Protein AF-A0A5A7QU98-F1 (afdb_monomer_lite)

Organism: Striga asiatica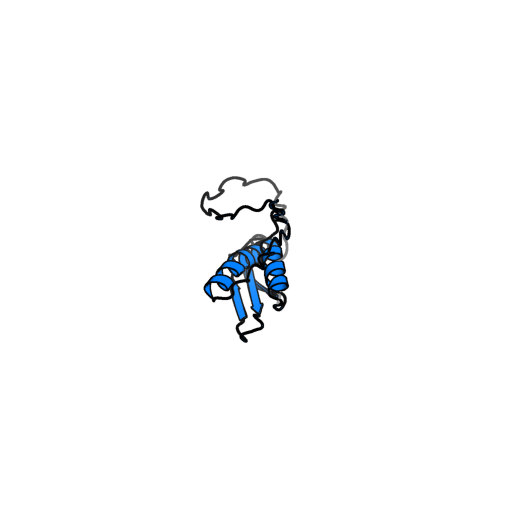 (NCBI:txid4170)

pLDDT: mean 71.62, std 20.35, range [32.94, 93.88]

Secondary structure (DSSP, 8-state):
-------------S------------------------HHHHHHHHHHHTT-PPPEEEEEEEES-TTS-EEEEEEEEE-SSSS-EEEEEPPPBSSHHHHHHHHHHHHHHHHHHTT--------------------

Radius of gyration: 23.1 Å; chains: 1; bounding box: 100×32×46 Å

Sequence (135 aa):
MALIEEEQEEKVDQEKISKLRDPGFISSNSEDTERKSSAKANLHELCTKARWKKPEFECCNEEGLDHQKLFTFKVLVRVREESTTLECYGNPRANKKAAANDAAEGAPWCLKHMGYELKKQQKSQNISGFNIYRK

Structure (mmCIF, N/CA/C/O backbone):
data_AF-A0A5A7QU98-F1
#
_entry.id   AF-A0A5A7QU98-F1
#
loop_
_atom_site.group_PDB
_atom_site.id
_atom_site.type_symbol
_atom_site.label_atom_id
_atom_site.label_alt_id
_atom_site.label_comp_id
_atom_site.label_asym_id
_atom_site.label_entity_id
_atom_site.label_seq_id
_atom_site.pdbx_PDB_ins_code
_atom_site.Cartn_x
_atom_site.Cartn_y
_atom_site.Cartn_z
_atom_site.occupancy
_atom_site.B_iso_or_equiv
_atom_site.auth_seq_id
_atom_site.auth_comp_id
_atom_site.auth_asym_id
_atom_site.auth_atom_id
_atom_site.pdbx_PDB_model_num
ATOM 1 N N . MET A 1 1 ? 42.221 -7.081 -12.428 1.00 33.50 1 MET A N 1
ATOM 2 C CA . MET A 1 1 ? 42.050 -5.633 -12.669 1.00 33.50 1 MET A CA 1
ATOM 3 C C . MET A 1 1 ? 40.858 -5.518 -13.612 1.00 33.50 1 MET A C 1
ATOM 5 O O . MET A 1 1 ? 40.932 -6.127 -14.666 1.00 33.50 1 MET A O 1
ATOM 9 N N . ALA A 1 2 ? 39.663 -5.154 -13.124 1.00 35.56 2 ALA A N 1
ATOM 10 C CA . ALA A 1 2 ? 39.190 -3.762 -12.984 1.00 35.56 2 ALA A CA 1
ATOM 11 C C . ALA A 1 2 ? 39.057 -3.093 -14.377 1.00 35.56 2 ALA A C 1
ATOM 13 O O . ALA A 1 2 ? 40.056 -3.083 -15.078 1.00 35.56 2 ALA A O 1
ATOM 14 N N . LEU A 1 3 ? 37.946 -2.523 -14.866 1.00 36.53 3 LEU A N 1
ATOM 15 C CA . LEU A 1 3 ? 36.695 -2.013 -14.289 1.00 36.53 3 LEU A CA 1
ATOM 16 C C . LEU A 1 3 ? 35.761 -1.559 -15.457 1.00 36.53 3 LEU A C 1
ATOM 18 O O . LEU A 1 3 ? 36.273 -1.093 -16.467 1.00 36.53 3 LEU A O 1
ATOM 22 N N . ILE A 1 4 ? 34.441 -1.631 -15.224 1.00 36.66 4 ILE A N 1
ATOM 23 C CA . ILE A 1 4 ? 33.385 -0.639 -15.555 1.00 36.66 4 ILE A CA 1
ATOM 24 C C . ILE A 1 4 ? 32.899 -0.464 -17.016 1.00 36.66 4 ILE A C 1
ATOM 26 O O . ILE A 1 4 ? 33.606 0.018 -17.895 1.00 36.66 4 ILE A O 1
ATOM 30 N N . GLU A 1 5 ? 31.607 -0.782 -17.186 1.00 45.09 5 GLU A N 1
ATOM 31 C CA . GLU A 1 5 ? 30.652 -0.216 -18.150 1.00 45.09 5 GLU A CA 1
ATOM 32 C C . GLU A 1 5 ? 30.152 1.161 -17.651 1.00 45.09 5 GLU A C 1
ATOM 34 O O . GLU A 1 5 ? 29.701 1.253 -16.514 1.00 45.09 5 G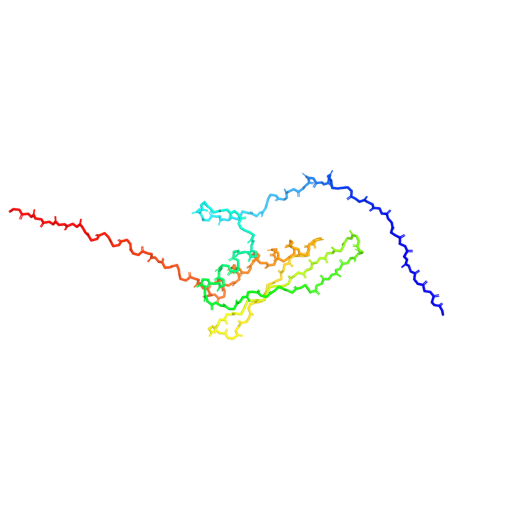LU A O 1
ATOM 39 N N . GLU A 1 6 ? 30.216 2.199 -18.491 1.00 51.38 6 GLU A N 1
ATOM 40 C CA . GLU A 1 6 ? 29.613 3.550 -18.365 1.00 51.38 6 GLU A CA 1
ATOM 41 C C . GLU A 1 6 ? 29.848 4.239 -19.737 1.00 51.38 6 GLU A C 1
ATOM 43 O O . GLU A 1 6 ? 30.888 3.998 -20.344 1.00 51.38 6 GLU A O 1
ATOM 48 N N . GLU A 1 7 ? 29.0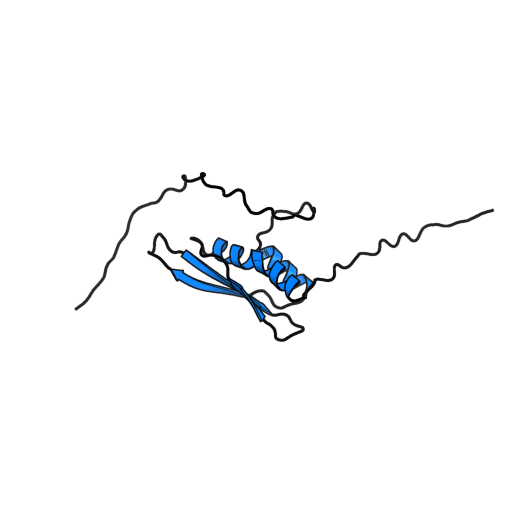08 5.045 -20.390 1.00 47.38 7 GLU A N 1
ATOM 49 C CA . GLU A 1 7 ? 27.729 5.735 -20.159 1.00 47.38 7 GLU A CA 1
ATOM 50 C C . GLU A 1 7 ? 27.104 5.937 -21.567 1.00 47.38 7 GLU A C 1
ATOM 52 O O . GLU A 1 7 ? 27.823 6.145 -22.543 1.00 47.38 7 GLU A O 1
ATOM 57 N N . GLN A 1 8 ? 25.823 5.639 -21.802 1.00 32.94 8 GLN A N 1
ATOM 58 C CA . GLN A 1 8 ? 24.673 6.555 -21.691 1.00 32.94 8 GLN A CA 1
ATOM 59 C C . GLN A 1 8 ? 24.807 7.856 -22.499 1.00 32.94 8 GLN A C 1
ATOM 61 O O . GLN A 1 8 ? 25.492 8.766 -22.060 1.00 32.94 8 GLN A O 1
ATOM 66 N N . GLU A 1 9 ? 24.042 7.979 -23.595 1.00 44.97 9 GLU A N 1
ATOM 67 C CA . GLU A 1 9 ? 23.055 9.064 -23.736 1.00 44.97 9 GLU A CA 1
ATOM 68 C C . GLU A 1 9 ? 22.098 8.780 -24.911 1.00 44.97 9 GLU A C 1
ATOM 70 O O . GLU A 1 9 ? 22.465 8.920 -26.075 1.00 44.97 9 GLU A O 1
ATOM 75 N N . GLU A 1 10 ? 20.841 8.426 -24.634 1.00 39.28 10 GLU A N 1
ATOM 76 C CA . GLU A 1 10 ? 19.769 8.702 -25.595 1.00 39.28 10 GLU A CA 1
ATOM 77 C C . GLU A 1 10 ? 18.532 9.220 -24.862 1.00 39.28 10 GLU A C 1
ATOM 79 O O . GLU A 1 10 ? 17.841 8.517 -24.122 1.00 39.28 10 GLU A O 1
ATOM 84 N N . LYS A 1 11 ? 18.295 10.516 -25.079 1.00 47.41 11 LYS A N 1
ATOM 85 C CA . LYS A 1 11 ? 17.030 11.210 -24.864 1.00 47.41 11 LYS A CA 1
ATOM 86 C C . LYS A 1 11 ? 15.884 10.375 -25.425 1.00 47.41 11 LYS A C 1
ATOM 88 O O . LYS A 1 11 ? 15.873 10.088 -26.616 1.00 47.41 11 LYS A O 1
ATOM 93 N N . VAL A 1 12 ? 14.867 10.090 -24.620 1.00 40.25 12 VAL A N 1
ATOM 94 C CA . VAL A 1 12 ? 13.587 9.638 -25.170 1.00 40.25 12 VAL A CA 1
ATOM 95 C C . VAL A 1 12 ? 12.531 10.677 -24.861 1.00 40.25 12 VAL A C 1
ATOM 97 O O . VAL A 1 12 ? 12.057 10.829 -23.732 1.00 40.25 12 VAL A O 1
ATOM 100 N N . ASP A 1 13 ? 12.226 11.415 -25.921 1.00 39.28 13 ASP A N 1
ATOM 101 C CA . ASP A 1 13 ? 11.193 12.422 -26.009 1.00 39.28 13 ASP A CA 1
ATOM 102 C C . ASP A 1 13 ? 9.834 11.864 -25.573 1.00 39.28 13 ASP A C 1
ATOM 104 O O . ASP A 1 13 ? 9.337 10.826 -26.021 1.00 39.28 13 ASP A O 1
ATOM 108 N N . GLN A 1 14 ? 9.217 12.617 -24.674 1.00 40.53 14 GLN A N 1
ATOM 109 C CA . GLN A 1 14 ? 7.823 12.495 -24.296 1.00 40.53 14 GLN A CA 1
ATOM 110 C C . GLN A 1 14 ? 6.954 12.901 -25.497 1.00 40.53 14 GLN A C 1
ATOM 112 O O . GLN A 1 14 ? 6.804 14.090 -25.714 1.00 40.53 14 GLN A O 1
ATOM 117 N N . GLU A 1 15 ? 6.413 11.944 -26.270 1.00 49.22 15 GLU A N 1
ATOM 118 C CA . GLU A 1 15 ? 5.123 12.018 -27.012 1.00 49.22 15 GLU A CA 1
ATOM 119 C C . GLU A 1 15 ? 4.979 10.904 -28.081 1.00 49.22 15 GLU A C 1
ATOM 121 O O . GLU A 1 15 ? 5.016 11.138 -29.285 1.00 49.22 15 GLU A O 1
ATOM 126 N N . LYS A 1 16 ? 4.784 9.650 -27.657 1.00 46.91 16 LYS A N 1
ATOM 127 C CA . LYS A 1 16 ? 4.135 8.550 -28.417 1.00 46.91 16 LYS A CA 1
ATOM 128 C C . LYS A 1 16 ? 4.266 7.314 -27.532 1.00 46.91 16 LYS A C 1
ATOM 130 O O . LYS A 1 16 ? 5.363 6.848 -27.294 1.00 46.91 16 LYS A O 1
ATOM 135 N N . ILE A 1 17 ? 3.213 6.764 -26.943 1.00 43.44 17 ILE A N 1
ATOM 136 C CA . ILE A 1 17 ? 2.239 5.926 -27.640 1.00 43.44 17 ILE A CA 1
ATOM 137 C C . ILE A 1 17 ? 0.917 6.022 -26.867 1.00 43.44 17 ILE A C 1
ATOM 139 O O . ILE A 1 17 ? 0.709 5.395 -25.834 1.00 43.44 17 ILE A O 1
ATOM 143 N N . SER A 1 18 ? -0.005 6.820 -27.393 1.00 46.22 18 SER A N 1
ATOM 144 C CA . SER A 1 18 ? -1.397 6.939 -26.954 1.00 46.22 18 SER A CA 1
ATOM 145 C C . SER A 1 18 ? -2.304 5.866 -27.573 1.00 46.22 18 SER A C 1
ATOM 147 O O . SER A 1 18 ? -3.464 6.136 -27.879 1.00 46.22 18 SER A O 1
ATOM 149 N N . LYS A 1 19 ? -1.808 4.644 -27.811 1.00 49.22 19 LYS A N 1
ATOM 150 C CA . LYS A 1 19 ? -2.590 3.596 -28.488 1.00 49.22 19 LYS A CA 1
ATOM 151 C C . LYS A 1 19 ? -2.283 2.207 -27.940 1.00 49.22 19 LYS A C 1
ATOM 153 O O . LYS A 1 19 ? -1.502 1.483 -28.532 1.00 49.22 19 LYS A O 1
ATOM 158 N N . LEU A 1 20 ? -2.896 1.893 -26.801 1.00 41.38 20 LEU A N 1
ATOM 159 C CA . LEU A 1 20 ? -3.558 0.624 -26.457 1.00 41.38 20 LEU A CA 1
ATOM 160 C C . LEU A 1 20 ? -4.132 0.827 -25.048 1.00 41.38 20 LEU A C 1
ATOM 162 O O . LEU A 1 20 ? -3.516 0.542 -24.029 1.00 41.38 20 LEU A O 1
ATOM 166 N N . ARG A 1 21 ? -5.290 1.486 -25.005 1.00 43.22 21 ARG A N 1
ATOM 167 C CA . ARG A 1 21 ? -6.091 1.635 -23.795 1.00 43.22 21 ARG A CA 1
ATOM 168 C C . ARG A 1 21 ? -6.986 0.403 -23.744 1.00 43.22 21 ARG A C 1
ATOM 170 O O . ARG A 1 21 ? -7.978 0.372 -24.466 1.00 43.22 21 ARG A O 1
ATOM 177 N N . ASP A 1 22 ? -6.609 -0.601 -22.960 1.00 45.81 22 ASP A N 1
ATOM 178 C CA . ASP A 1 22 ? -7.451 -1.775 -22.729 1.00 45.81 22 ASP A CA 1
ATOM 179 C C . ASP A 1 22 ? -8.815 -1.336 -22.159 1.00 45.81 22 ASP A C 1
ATOM 181 O O . ASP A 1 22 ? -8.868 -0.684 -21.107 1.00 45.81 22 ASP A O 1
ATOM 185 N N . PRO A 1 23 ? -9.940 -1.634 -22.834 1.00 54.00 23 PRO A N 1
ATOM 186 C CA . PRO A 1 23 ? -11.268 -1.328 -22.331 1.00 54.00 23 PRO A CA 1
ATOM 187 C C . PRO A 1 23 ? -11.700 -2.478 -21.418 1.00 54.00 23 PRO A C 1
ATOM 189 O O . PRO A 1 23 ? -12.324 -3.428 -21.879 1.00 54.00 23 PRO A O 1
ATOM 192 N N . GLY A 1 24 ? -11.321 -2.444 -20.135 1.00 47.25 24 GLY A N 1
ATOM 193 C CA . GLY A 1 24 ? -11.508 -3.647 -19.315 1.00 47.25 24 GLY A CA 1
ATOM 194 C C . GLY A 1 24 ? -11.554 -3.540 -17.798 1.00 47.25 24 GLY A C 1
ATOM 195 O O . GLY A 1 24 ? -11.581 -4.588 -17.165 1.00 47.25 24 GLY A O 1
ATOM 196 N N . PHE A 1 25 ? -11.612 -2.357 -17.180 1.00 45.44 25 PHE A N 1
ATOM 197 C CA . PHE A 1 25 ? -11.955 -2.296 -15.753 1.00 45.44 25 PHE A CA 1
ATOM 198 C C . PHE A 1 25 ? -13.052 -1.271 -15.498 1.00 45.44 25 PHE A C 1
ATOM 200 O O . PHE A 1 25 ? -12.819 -0.065 -15.386 1.00 45.44 25 PHE A O 1
ATOM 207 N N . ILE A 1 26 ? -14.285 -1.774 -15.446 1.00 40.75 26 ILE A N 1
ATOM 208 C CA . ILE A 1 26 ? -15.439 -1.031 -14.955 1.00 40.75 26 ILE A CA 1
ATOM 209 C C . ILE A 1 26 ? -15.227 -0.863 -13.451 1.00 40.75 26 ILE A C 1
ATOM 211 O O . ILE A 1 26 ? -15.523 -1.745 -12.650 1.00 40.75 26 ILE A O 1
ATOM 215 N N . SER A 1 27 ? -14.674 0.286 -13.072 1.00 48.72 27 SER A N 1
ATOM 216 C CA . SER A 1 27 ? -14.769 0.787 -11.710 1.00 48.72 27 SER A CA 1
ATOM 217 C C . SER A 1 27 ? -16.245 1.108 -11.467 1.00 48.72 27 SER A C 1
ATOM 219 O O . SER A 1 27 ? -16.758 2.102 -11.984 1.00 48.72 27 SER A O 1
ATOM 221 N N . SER A 1 28 ? -16.958 0.222 -10.769 1.00 39.53 28 SER A N 1
ATOM 222 C CA . SER A 1 28 ? -18.321 0.480 -10.296 1.00 39.53 28 SER A CA 1
ATOM 223 C C . SER A 1 28 ? -18.275 1.628 -9.292 1.00 39.53 28 SER A C 1
ATOM 225 O O . SER A 1 28 ? -18.104 1.425 -8.092 1.00 39.53 28 SER A O 1
ATOM 227 N N . ASN A 1 29 ? -18.364 2.849 -9.807 1.00 37.56 29 ASN A N 1
ATOM 228 C CA . ASN A 1 29 ? -18.353 4.063 -9.017 1.00 37.56 29 ASN A CA 1
ATOM 229 C C . ASN A 1 29 ? -19.766 4.265 -8.457 1.00 37.56 29 ASN A C 1
ATOM 231 O O . ASN A 1 29 ? -20.679 4.642 -9.189 1.00 37.56 29 ASN A O 1
ATOM 235 N N . SER A 1 30 ? -19.954 3.998 -7.163 1.00 48.00 30 SER A N 1
ATOM 236 C CA . SER A 1 30 ? -21.055 4.612 -6.428 1.00 48.00 30 SER A CA 1
ATOM 237 C C . SER A 1 30 ? -20.801 6.115 -6.410 1.00 48.00 30 SER A C 1
ATOM 239 O O . SER A 1 30 ? -19.771 6.573 -5.921 1.00 48.00 30 SER A O 1
ATOM 241 N N . GLU A 1 31 ? -21.730 6.815 -7.031 1.00 59.56 31 GLU A N 1
ATOM 242 C CA . GLU A 1 31 ? -21.785 8.234 -7.331 1.00 59.56 31 GLU A CA 1
A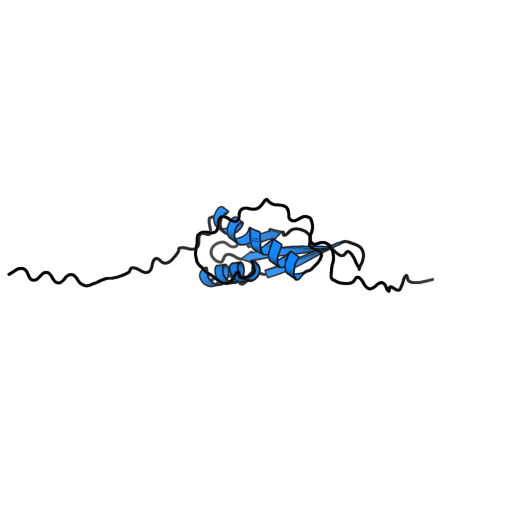TOM 243 C C . GLU A 1 31 ? -21.615 9.104 -6.075 1.00 59.56 31 GLU A C 1
ATOM 245 O O . GLU A 1 31 ? -22.484 9.147 -5.215 1.00 59.56 31 GLU A O 1
ATOM 250 N N . ASP A 1 32 ? -20.479 9.793 -5.991 1.00 45.78 32 ASP A N 1
ATOM 251 C CA . ASP A 1 32 ? -20.348 11.094 -5.342 1.00 45.78 32 ASP A CA 1
ATOM 252 C C . ASP A 1 32 ? -19.316 11.882 -6.157 1.00 45.78 32 ASP A C 1
ATOM 254 O O . ASP A 1 32 ? -18.254 11.380 -6.542 1.00 45.78 32 ASP A O 1
ATOM 258 N N . THR A 1 33 ? -19.670 13.107 -6.520 1.00 48.28 33 THR A N 1
ATOM 259 C CA . THR A 1 33 ? -18.863 14.010 -7.341 1.00 48.28 33 THR A CA 1
ATOM 260 C C . THR A 1 33 ? -17.644 14.496 -6.553 1.00 48.28 33 THR A C 1
ATOM 262 O O . THR A 1 33 ? -17.630 15.608 -6.030 1.00 48.28 33 THR A O 1
ATOM 265 N N . GLU A 1 34 ? -16.610 13.669 -6.444 1.00 48.94 34 GLU A N 1
ATOM 266 C CA . GLU A 1 34 ? -15.377 13.992 -5.729 1.00 48.94 34 GLU A CA 1
ATOM 267 C C . GLU A 1 34 ? -14.192 13.993 -6.697 1.00 48.94 34 GLU A C 1
ATOM 269 O O . GLU A 1 34 ? -14.064 13.146 -7.583 1.00 48.94 34 GLU A O 1
ATOM 274 N N . ARG A 1 35 ? -13.329 15.009 -6.566 1.00 53.19 35 ARG A N 1
ATOM 275 C CA . ARG A 1 35 ? -12.066 15.130 -7.309 1.00 53.19 35 ARG A CA 1
ATOM 276 C C . ARG A 1 35 ? -11.391 13.762 -7.315 1.00 53.19 35 ARG A C 1
ATOM 278 O O . ARG A 1 35 ? -11.185 13.221 -6.239 1.00 53.19 35 ARG A O 1
ATOM 285 N N . LYS A 1 36 ? -11.058 13.224 -8.492 1.00 62.09 36 LYS A N 1
ATOM 286 C CA . LYS A 1 36 ? -10.441 11.897 -8.659 1.00 62.09 36 LYS A CA 1
ATOM 287 C C . LYS A 1 36 ? -9.111 11.841 -7.894 1.00 62.09 36 LYS A C 1
ATOM 289 O O . LYS A 1 36 ? -8.049 12.151 -8.433 1.00 62.09 36 LYS A O 1
ATOM 294 N N . SER A 1 37 ? -9.174 11.539 -6.606 1.00 73.62 37 SER A N 1
ATOM 295 C CA . SER A 1 37 ? -8.029 11.442 -5.720 1.00 73.62 37 SER A CA 1
ATOM 296 C C . SER A 1 37 ? -7.286 10.154 -6.047 1.00 73.62 37 SER A C 1
ATOM 298 O O . SER A 1 37 ? -7.883 9.122 -6.351 1.00 73.62 37 SER A O 1
ATOM 300 N N . SER A 1 38 ? -5.954 10.226 -6.036 1.00 87.38 38 SER A N 1
ATOM 301 C CA . SER A 1 38 ? -5.095 9.055 -6.237 1.00 87.38 38 SER A CA 1
ATOM 302 C C . SER A 1 38 ? -5.491 7.940 -5.265 1.00 87.38 38 SER A C 1
ATOM 304 O O . SER A 1 38 ? -5.795 8.245 -4.109 1.00 87.38 38 SER A O 1
ATOM 306 N N . ALA A 1 39 ? -5.396 6.673 -5.669 1.00 90.19 39 ALA A N 1
ATOM 307 C CA . ALA A 1 39 ? -5.685 5.527 -4.804 1.00 90.19 39 ALA A CA 1
ATOM 308 C C . ALA A 1 39 ? -4.916 5.593 -3.472 1.00 90.19 39 ALA A C 1
ATOM 310 O O . ALA A 1 39 ? -5.464 5.302 -2.411 1.00 90.19 39 ALA A O 1
ATOM 311 N N . LYS A 1 40 ? -3.681 6.109 -3.501 1.00 90.44 40 LYS A N 1
ATOM 312 C CA . LYS A 1 40 ? -2.885 6.393 -2.297 1.00 90.44 40 LYS A CA 1
ATOM 313 C C . LYS A 1 40 ? -3.576 7.346 -1.312 1.00 90.44 40 LYS A C 1
ATOM 315 O O . LYS A 1 40 ? -3.543 7.110 -0.106 1.00 90.44 40 LYS A O 1
ATOM 320 N N . ALA A 1 41 ? -4.179 8.421 -1.813 1.00 90.12 41 ALA A N 1
ATOM 321 C CA . ALA A 1 41 ? -4.908 9.388 -0.995 1.00 90.12 41 ALA A CA 1
ATOM 322 C C . ALA A 1 41 ? -6.187 8.765 -0.421 1.00 90.12 41 ALA A C 1
ATOM 324 O O . ALA A 1 41 ? -6.434 8.902 0.774 1.00 90.12 41 ALA A O 1
ATOM 325 N N . ASN A 1 42 ? -6.922 8.000 -1.234 1.00 89.75 42 ASN A N 1
ATOM 326 C CA . ASN A 1 42 ? -8.132 7.298 -0.792 1.00 89.75 42 ASN A CA 1
ATOM 327 C C . ASN A 1 42 ? -7.822 6.306 0.330 1.00 89.75 42 ASN A C 1
ATOM 329 O O . ASN A 1 42 ? -8.514 6.277 1.345 1.00 89.75 42 ASN A O 1
ATOM 333 N N . LEU A 1 43 ? -6.742 5.531 0.192 1.00 90.56 43 LEU A N 1
ATOM 334 C CA . LEU A 1 43 ? -6.309 4.603 1.230 1.00 90.56 43 LEU A CA 1
ATOM 335 C C . LEU A 1 43 ? -5.884 5.334 2.510 1.00 90.56 43 LEU A C 1
ATOM 337 O O . LEU A 1 43 ? -6.219 4.907 3.612 1.00 90.56 43 LEU A O 1
ATOM 341 N N . HIS A 1 44 ? -5.173 6.456 2.383 1.00 90.94 44 HIS A N 1
ATOM 342 C CA . HIS A 1 44 ? -4.782 7.258 3.541 1.00 90.94 44 HIS A CA 1
ATOM 343 C C . HIS A 1 44 ? -6.003 7.816 4.285 1.00 90.94 44 HIS A C 1
ATOM 345 O O . HIS A 1 44 ? -6.062 7.787 5.518 1.00 90.94 44 HIS A O 1
ATOM 351 N N . GLU A 1 45 ? -6.992 8.309 3.545 1.00 91.75 45 GLU A N 1
ATOM 352 C CA . GLU A 1 45 ? -8.248 8.799 4.099 1.00 91.75 45 GLU A CA 1
ATOM 353 C C . GLU A 1 45 ? -9.029 7.679 4.791 1.00 91.75 45 GLU A C 1
ATOM 355 O O . GLU A 1 45 ? -9.507 7.869 5.910 1.00 91.75 45 GLU A O 1
ATOM 360 N N . LEU A 1 46 ? -9.094 6.497 4.175 1.00 88.31 46 LEU A N 1
ATOM 361 C CA . LEU A 1 46 ? -9.699 5.300 4.753 1.00 88.31 46 LEU A CA 1
ATOM 362 C C . LEU A 1 46 ? -9.050 4.966 6.100 1.00 88.31 46 LEU A C 1
ATOM 364 O O . LEU A 1 46 ? -9.752 4.888 7.110 1.00 88.31 46 LEU A O 1
ATOM 368 N N . CYS A 1 47 ? -7.719 4.860 6.151 1.00 88.94 47 CYS A N 1
ATOM 369 C CA . CYS A 1 47 ? -6.995 4.590 7.395 1.00 88.94 47 CYS A CA 1
ATOM 370 C C . CYS A 1 47 ? -7.238 5.678 8.451 1.00 88.94 47 CYS A C 1
ATOM 372 O O . CYS A 1 47 ? -7.383 5.371 9.634 1.00 88.94 47 CYS A O 1
ATOM 374 N N . THR A 1 48 ? -7.330 6.943 8.033 1.00 89.81 48 THR A N 1
ATOM 375 C CA . THR A 1 48 ? -7.611 8.076 8.928 1.00 89.81 48 THR A CA 1
ATOM 376 C C . THR A 1 48 ? -9.019 7.975 9.521 1.00 89.81 48 THR A C 1
ATOM 378 O O . THR A 1 48 ? -9.182 8.087 10.737 1.00 89.81 48 THR A O 1
ATOM 381 N N . LYS A 1 49 ? -10.034 7.690 8.693 1.00 88.69 49 LYS A N 1
ATOM 382 C CA . LYS A 1 49 ? -11.427 7.473 9.123 1.00 88.69 49 LYS A CA 1
ATOM 383 C C . LYS A 1 49 ? -11.549 6.270 10.061 1.00 88.69 49 LYS A C 1
ATOM 385 O O . LYS A 1 49 ? -12.253 6.350 11.065 1.00 88.69 49 LYS A O 1
ATOM 390 N N . ALA A 1 50 ? -10.816 5.196 9.772 1.00 85.31 50 ALA A N 1
ATOM 391 C CA . ALA A 1 50 ? -10.769 3.984 10.587 1.00 85.31 50 ALA A CA 1
ATOM 392 C C . ALA A 1 50 ? -9.944 4.138 11.877 1.00 85.31 50 ALA A C 1
ATOM 394 O O . ALA A 1 50 ? -9.922 3.238 12.715 1.00 85.31 50 ALA A O 1
ATOM 395 N N . ARG A 1 51 ? -9.235 5.266 12.040 1.00 87.25 51 ARG A N 1
ATOM 396 C CA . ARG A 1 51 ? -8.242 5.498 13.102 1.00 87.25 51 ARG A CA 1
ATOM 397 C C . ARG A 1 51 ? -7.138 4.435 13.136 1.00 87.25 51 ARG A C 1
ATOM 399 O O . ARG A 1 51 ? -6.560 4.181 14.192 1.00 87.25 51 ARG A O 1
ATOM 406 N N . TRP A 1 52 ? -6.820 3.818 12.004 1.00 88.81 52 TRP A N 1
ATOM 407 C CA . TRP A 1 52 ? -5.709 2.877 11.881 1.00 88.81 52 TRP A CA 1
ATOM 408 C C . TRP A 1 52 ? -4.364 3.602 11.793 1.00 88.81 52 TRP A C 1
ATOM 410 O O . TRP A 1 52 ? -4.293 4.834 11.796 1.00 88.81 52 TRP A O 1
ATOM 420 N N . LYS A 1 53 ? -3.263 2.844 11.779 1.00 88.25 53 LYS A N 1
ATOM 421 C CA . LYS A 1 53 ? -1.947 3.432 11.491 1.00 88.25 53 LYS A CA 1
ATOM 422 C C . LYS A 1 53 ? -1.889 3.865 10.022 1.00 88.25 53 LYS A C 1
ATOM 424 O O . LYS A 1 53 ? -2.625 3.350 9.180 1.00 88.25 53 LYS A O 1
ATOM 429 N N . LYS A 1 54 ? -1.003 4.819 9.719 1.00 89.88 54 LYS A N 1
ATOM 430 C CA . LYS A 1 54 ? -0.762 5.246 8.335 1.00 89.88 54 LYS A CA 1
ATOM 431 C C . LYS A 1 54 ? -0.326 4.041 7.481 1.00 89.88 54 LYS A C 1
ATOM 433 O O . LYS A 1 54 ? 0.453 3.229 7.984 1.00 89.88 54 LYS A O 1
ATOM 438 N N . PRO A 1 55 ? -0.797 3.926 6.228 1.00 92.31 55 PRO A N 1
ATOM 439 C CA . PRO A 1 55 ? -0.315 2.897 5.318 1.00 92.31 55 PRO A CA 1
ATOM 440 C C . PRO A 1 55 ? 1.168 3.131 5.003 1.00 92.31 55 PRO A C 1
ATOM 442 O O . PRO A 1 55 ? 1.584 4.263 4.729 1.00 92.31 55 PRO A O 1
ATOM 445 N N . GLU A 1 56 ? 1.963 2.069 5.057 1.00 91.56 56 GLU A N 1
ATOM 446 C CA . GLU A 1 56 ? 3.383 2.082 4.705 1.00 91.56 56 GLU A CA 1
ATOM 447 C C . GLU A 1 56 ? 3.545 1.572 3.267 1.00 91.56 56 GLU A C 1
ATOM 449 O O . GLU A 1 56 ? 2.854 0.648 2.845 1.00 91.56 56 GLU A O 1
ATOM 454 N N . PHE A 1 57 ? 4.418 2.219 2.494 1.00 91.44 57 PHE A N 1
ATOM 455 C CA . PHE A 1 57 ? 4.671 1.897 1.090 1.00 91.44 57 PHE A CA 1
ATOM 456 C C . PHE A 1 57 ? 6.138 1.531 0.943 1.00 91.44 57 PHE A C 1
ATOM 458 O O . PHE A 1 57 ? 6.999 2.358 1.246 1.00 91.44 57 PHE A O 1
ATOM 465 N N . GLU A 1 58 ? 6.410 0.334 0.447 1.00 92.12 58 GLU A N 1
ATOM 466 C CA . GLU A 1 58 ? 7.768 -0.177 0.284 1.00 92.12 58 GLU A CA 1
ATOM 467 C C . GLU A 1 58 ? 7.990 -0.584 -1.174 1.00 92.12 58 GLU A C 1
ATOM 469 O O . GLU A 1 58 ? 7.147 -1.250 -1.775 1.00 92.12 58 GLU A O 1
ATOM 474 N N . CYS A 1 59 ? 9.113 -0.145 -1.747 1.00 89.25 59 CYS A N 1
ATOM 475 C CA . CYS A 1 59 ? 9.578 -0.600 -3.054 1.00 89.25 59 CYS A CA 1
ATOM 476 C C . CYS A 1 59 ? 10.277 -1.943 -2.846 1.00 89.25 59 CYS A C 1
ATOM 478 O O . CYS A 1 59 ? 11.282 -1.989 -2.140 1.00 89.25 59 CYS A O 1
ATOM 480 N N . CYS A 1 60 ? 9.731 -3.021 -3.402 1.00 83.25 60 CYS A N 1
ATOM 481 C CA . CYS A 1 60 ? 10.258 -4.368 -3.181 1.00 83.25 60 CYS A CA 1
ATOM 482 C C . CYS A 1 60 ? 11.210 -4.800 -4.284 1.00 83.25 60 CYS A C 1
ATOM 484 O O . CYS A 1 60 ? 12.270 -5.336 -3.985 1.00 83.25 60 CYS A O 1
ATOM 486 N N . ASN A 1 61 ? 10.844 -4.534 -5.538 1.00 79.62 61 ASN A N 1
ATOM 487 C CA . ASN A 1 61 ? 11.648 -4.915 -6.691 1.00 79.62 61 ASN A CA 1
ATOM 488 C C . ASN A 1 61 ? 11.895 -3.699 -7.573 1.00 79.62 61 ASN A C 1
ATOM 490 O O . ASN A 1 61 ? 10.972 -2.931 -7.866 1.00 79.62 61 ASN A O 1
ATOM 494 N N . GLU A 1 62 ? 13.142 -3.572 -8.011 1.00 86.88 62 GLU A N 1
ATOM 495 C CA . GLU A 1 62 ? 13.562 -2.672 -9.075 1.00 86.88 62 GLU A CA 1
ATOM 496 C C . GLU A 1 62 ? 14.226 -3.542 -10.147 1.00 86.88 62 GLU A C 1
ATOM 498 O O . GLU A 1 62 ? 15.382 -3.934 -10.014 1.00 86.88 62 GLU A O 1
ATOM 503 N N . GLU A 1 63 ? 13.461 -3.927 -11.163 1.00 81.19 63 GLU A N 1
ATOM 504 C CA . GLU A 1 63 ? 13.894 -4.875 -12.193 1.00 81.19 63 GLU A CA 1
ATOM 505 C C . GLU A 1 63 ? 14.059 -4.174 -13.538 1.00 81.19 63 GLU A C 1
ATOM 507 O O . GLU A 1 63 ? 13.301 -3.268 -13.864 1.00 81.19 63 GLU A O 1
ATOM 512 N N . GLY A 1 64 ? 15.018 -4.619 -14.346 1.00 79.69 64 GLY A N 1
ATOM 513 C CA . GLY A 1 64 ? 15.240 -4.112 -15.700 1.00 79.69 64 GLY A CA 1
ATOM 514 C C . GLY A 1 64 ? 16.474 -3.225 -15.835 1.00 79.69 64 GLY A C 1
ATOM 515 O O . GLY A 1 64 ? 17.117 -2.839 -14.859 1.00 79.69 64 GLY A O 1
ATOM 516 N N . LEU A 1 65 ? 16.809 -2.930 -17.089 1.00 78.38 65 LEU A N 1
ATOM 517 C CA . LEU A 1 65 ? 17.899 -2.025 -17.447 1.00 78.38 65 LEU A CA 1
ATOM 518 C C . LEU A 1 65 ? 17.587 -0.611 -16.945 1.00 78.38 65 LEU A C 1
ATOM 520 O O . LEU A 1 65 ? 16.420 -0.253 -16.801 1.00 78.38 65 LEU A O 1
ATOM 524 N N . ASP A 1 66 ? 18.605 0.218 -16.710 1.00 73.62 66 ASP A N 1
ATOM 525 C CA . ASP A 1 66 ? 18.424 1.534 -16.072 1.00 73.62 66 ASP A CA 1
ATOM 526 C C . ASP A 1 66 ? 17.391 2.446 -16.758 1.00 73.62 66 ASP A C 1
ATOM 528 O O . ASP A 1 66 ? 16.713 3.220 -16.085 1.00 73.62 66 ASP A O 1
ATOM 532 N N . HIS A 1 67 ? 17.189 2.293 -18.068 1.00 70.81 67 HIS A N 1
ATOM 533 C CA . HIS A 1 67 ? 16.214 3.042 -18.869 1.00 70.81 67 HIS A CA 1
ATOM 534 C C . HIS A 1 67 ? 14.859 2.324 -19.063 1.00 70.81 67 HIS A C 1
ATOM 536 O O . HIS A 1 67 ? 13.926 2.904 -19.613 1.00 70.81 67 HIS A O 1
ATOM 542 N N . GLN A 1 68 ? 14.715 1.079 -18.600 1.00 80.69 68 GLN A N 1
ATOM 543 C CA . GLN A 1 68 ? 13.471 0.288 -18.634 1.00 80.69 68 GLN A CA 1
ATOM 544 C C . GLN A 1 68 ? 13.121 -0.287 -17.257 1.00 80.69 68 GLN A C 1
ATOM 546 O O . GLN A 1 68 ? 12.458 -1.320 -17.146 1.00 80.69 68 GLN A O 1
ATOM 551 N N . LYS A 1 69 ? 13.576 0.379 -16.193 1.00 85.44 69 LYS A N 1
ATOM 552 C CA . LYS A 1 69 ? 13.410 -0.106 -14.829 1.00 85.44 69 LYS A CA 1
ATOM 553 C C . LYS A 1 69 ? 11.933 -0.110 -14.435 1.00 85.44 69 LYS A C 1
ATOM 555 O O . LYS A 1 69 ? 11.249 0.915 -14.474 1.00 85.44 69 LYS A O 1
ATOM 560 N N . LEU A 1 70 ? 11.446 -1.277 -14.050 1.00 90.62 70 LEU A N 1
ATOM 561 C CA . LEU A 1 70 ? 10.134 -1.507 -13.480 1.00 90.62 70 LEU A CA 1
ATOM 562 C C . LEU A 1 70 ? 10.251 -1.562 -11.963 1.00 90.62 70 LEU A C 1
ATOM 564 O O . LEU A 1 70 ? 11.146 -2.185 -11.399 1.00 90.62 70 LEU A O 1
ATOM 568 N N . PHE A 1 71 ? 9.304 -0.912 -11.306 1.00 89.12 71 PHE A N 1
ATOM 569 C CA . PHE A 1 71 ? 9.208 -0.841 -9.862 1.00 89.12 71 PHE A CA 1
ATOM 570 C C . PHE A 1 71 ? 7.960 -1.578 -9.410 1.00 89.12 71 PHE A C 1
ATOM 572 O O . PHE A 1 71 ? 6.861 -1.301 -9.899 1.00 89.12 71 PHE A O 1
ATOM 579 N N . THR A 1 72 ? 8.122 -2.458 -8.432 1.00 91.62 72 THR A N 1
ATOM 580 C CA . THR A 1 72 ? 7.013 -3.131 -7.755 1.00 91.62 72 THR A CA 1
ATOM 581 C C . THR A 1 72 ? 6.936 -2.624 -6.330 1.00 91.62 72 THR A C 1
ATOM 583 O O . THR A 1 72 ? 7.926 -2.637 -5.597 1.00 91.62 72 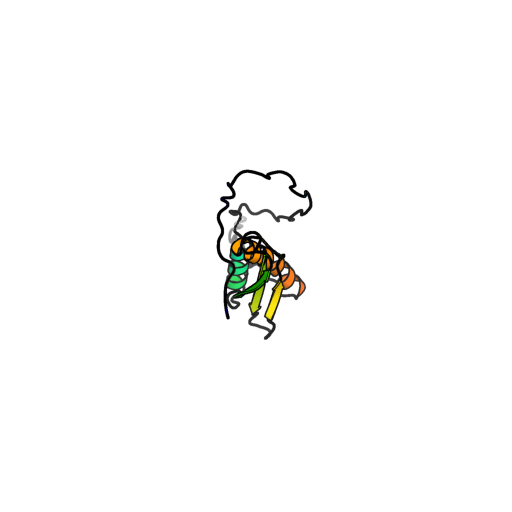THR A O 1
ATOM 586 N N . PHE A 1 73 ? 5.750 -2.174 -5.932 1.00 92.50 73 PHE A N 1
ATOM 587 C CA . PHE A 1 73 ? 5.496 -1.688 -4.583 1.00 92.50 73 PHE A CA 1
ATOM 588 C C . PHE A 1 73 ? 4.558 -2.626 -3.839 1.00 92.50 73 PHE A C 1
ATOM 590 O O . PHE A 1 73 ? 3.610 -3.160 -4.421 1.00 92.50 73 PHE A O 1
ATOM 597 N N . LYS A 1 74 ? 4.788 -2.746 -2.533 1.00 93.44 74 LYS A N 1
ATOM 598 C CA . LYS A 1 74 ? 3.808 -3.287 -1.597 1.00 93.44 74 LYS A CA 1
ATOM 599 C C . LYS A 1 74 ? 3.295 -2.197 -0.665 1.00 93.44 74 LYS A C 1
ATOM 601 O O . LYS A 1 74 ? 4.001 -1.237 -0.338 1.00 93.44 74 LYS A O 1
ATOM 606 N N . VAL A 1 75 ? 2.056 -2.367 -0.233 1.00 93.88 75 VAL A N 1
ATOM 607 C CA . VAL A 1 75 ? 1.388 -1.535 0.760 1.00 93.88 75 VAL A CA 1
ATOM 608 C C . VAL A 1 75 ? 1.126 -2.370 1.995 1.00 93.88 75 VAL A C 1
ATOM 610 O O . VAL A 1 75 ? 0.559 -3.455 1.896 1.00 93.88 75 VAL A O 1
ATOM 613 N N . LEU A 1 76 ? 1.509 -1.837 3.150 1.00 92.88 76 LEU A N 1
ATOM 614 C CA . LEU A 1 76 ? 1.287 -2.444 4.453 1.00 92.88 76 LEU A CA 1
ATOM 615 C C . LEU A 1 76 ? 0.278 -1.593 5.228 1.00 92.88 76 LEU A C 1
ATOM 617 O O . LEU A 1 76 ? 0.528 -0.418 5.518 1.00 92.88 76 LEU A O 1
ATOM 621 N N . VAL A 1 77 ? -0.865 -2.177 5.579 1.00 91.62 77 VAL A N 1
ATOM 622 C CA . VAL A 1 77 ? -1.902 -1.526 6.390 1.00 91.62 77 VAL A CA 1
ATOM 623 C C . VAL A 1 77 ? -2.043 -2.269 7.708 1.00 91.62 77 VAL A C 1
ATOM 625 O O . VAL A 1 77 ? -2.482 -3.412 7.748 1.00 91.62 77 VAL A O 1
ATOM 628 N N . ARG A 1 78 ? -1.684 -1.604 8.809 1.00 90.06 78 ARG A N 1
ATOM 629 C CA . ARG A 1 78 ? -1.825 -2.160 10.160 1.00 90.06 78 ARG A CA 1
ATOM 630 C C . ARG A 1 78 ? -3.182 -1.791 10.740 1.00 90.06 78 ARG A C 1
ATOM 632 O O . ARG A 1 78 ? -3.410 -0.621 11.080 1.00 90.06 78 ARG A O 1
ATOM 639 N N . VAL A 1 79 ? -4.048 -2.785 10.882 1.00 85.38 79 VAL A N 1
ATOM 640 C CA . VAL A 1 79 ? -5.337 -2.641 11.559 1.00 85.38 79 VAL A CA 1
ATOM 641 C C . VAL A 1 79 ? -5.083 -2.620 13.073 1.00 85.38 79 VAL A C 1
ATOM 643 O O . VAL A 1 79 ? -4.168 -3.269 13.568 1.00 85.38 79 VAL A O 1
ATOM 646 N N . ARG A 1 80 ? -5.795 -1.769 13.828 1.00 73.94 80 ARG A N 1
ATOM 647 C CA . ARG A 1 80 ? -5.549 -1.611 15.282 1.00 73.94 80 ARG A CA 1
ATOM 648 C C . ARG A 1 80 ? -6.133 -2.734 16.133 1.00 73.94 80 ARG A C 1
ATOM 650 O O . ARG A 1 80 ? -5.644 -2.959 17.232 1.00 73.94 80 ARG A O 1
ATOM 657 N N . GLU A 1 81 ? -7.219 -3.327 15.666 1.00 64.75 81 GLU A N 1
ATOM 658 C CA . GLU A 1 81 ? -8.101 -4.175 16.474 1.00 64.75 81 GLU A CA 1
ATOM 659 C C . GLU A 1 81 ? -7.634 -5.631 16.505 1.00 64.75 81 GLU A C 1
ATOM 661 O O . GLU A 1 81 ? -7.822 -6.343 17.483 1.00 64.75 81 GLU A O 1
ATOM 666 N N . GLU A 1 82 ? -6.907 -6.025 15.471 1.00 61.78 82 GLU A N 1
ATOM 667 C CA . GLU A 1 82 ? -6.271 -7.317 15.335 1.00 61.78 82 GLU A CA 1
ATOM 668 C C . GLU A 1 82 ? -4.847 -6.990 14.918 1.00 61.78 82 GLU A C 1
ATOM 670 O O . GLU A 1 82 ? -4.655 -6.165 14.028 1.00 61.78 82 GLU A O 1
ATOM 675 N N . SER A 1 83 ? -3.828 -7.595 15.523 1.00 74.81 83 SER A N 1
ATOM 676 C CA . SER A 1 83 ? -2.413 -7.442 15.133 1.00 74.81 83 SER A CA 1
ATOM 677 C C . SER A 1 83 ? -2.102 -7.875 13.682 1.00 74.81 83 SER A C 1
ATOM 679 O O . SER A 1 83 ? -0.948 -8.096 13.321 1.00 74.81 83 SER A O 1
ATOM 681 N N . THR A 1 84 ? -3.132 -7.999 12.854 1.00 83.62 84 THR A N 1
ATOM 682 C CA . THR A 1 84 ? -3.155 -8.264 11.430 1.00 83.62 84 THR A CA 1
ATOM 683 C C . THR A 1 84 ? -2.625 -7.059 10.658 1.00 83.62 84 THR A C 1
ATOM 685 O O . THR A 1 84 ? -3.078 -5.916 10.792 1.00 83.62 84 THR A O 1
ATOM 688 N N . THR A 1 85 ? -1.639 -7.334 9.812 1.00 89.50 85 THR A N 1
ATOM 689 C CA . THR A 1 85 ? -1.145 -6.391 8.811 1.00 89.50 85 THR A CA 1
ATOM 690 C C . THR A 1 85 ? -1.618 -6.885 7.456 1.00 89.50 85 THR A C 1
ATOM 692 O O . THR A 1 85 ? -1.299 -8.003 7.066 1.00 89.50 85 THR A O 1
ATOM 695 N N . LEU A 1 86 ? -2.396 -6.068 6.752 1.00 89.38 86 LEU A N 1
ATOM 696 C CA . LEU A 1 86 ? -2.731 -6.330 5.361 1.00 89.38 86 LEU A CA 1
ATOM 697 C C . LEU A 1 86 ? -1.530 -5.961 4.498 1.00 89.38 86 LEU A C 1
ATOM 699 O O . LEU A 1 86 ? -1.054 -4.826 4.554 1.00 89.38 86 LEU A O 1
ATOM 703 N N . GLU A 1 87 ? -1.118 -6.897 3.654 1.00 92.56 87 GLU A N 1
ATOM 704 C CA . GLU A 1 87 ? -0.101 -6.685 2.634 1.00 92.56 87 GLU A CA 1
ATOM 705 C C . GLU A 1 87 ? -0.763 -6.735 1.254 1.00 92.56 87 GLU A C 1
ATOM 707 O O . GLU A 1 87 ? -1.517 -7.656 0.943 1.00 92.56 87 GLU A O 1
ATOM 712 N N . CYS A 1 88 ? -0.535 -5.715 0.431 1.00 91.38 88 CYS A N 1
ATOM 713 C CA . CYS A 1 88 ? -1.060 -5.637 -0.932 1.00 91.38 88 CYS A CA 1
ATOM 714 C C . CYS A 1 88 ? 0.070 -5.322 -1.899 1.00 91.38 88 CYS A C 1
ATOM 716 O O . CYS A 1 88 ? 0.767 -4.325 -1.722 1.00 91.38 88 CYS A O 1
ATOM 718 N N . TYR A 1 89 ? 0.226 -6.145 -2.929 1.00 91.88 89 TYR A N 1
ATOM 719 C CA . TYR A 1 89 ? 1.228 -5.957 -3.971 1.00 91.88 89 TYR A CA 1
ATOM 720 C C . TYR A 1 89 ? 0.584 -5.327 -5.200 1.00 91.88 89 TYR A C 1
ATOM 722 O O . TYR A 1 89 ? -0.480 -5.760 -5.642 1.00 91.88 89 TYR A O 1
ATOM 730 N N . GLY A 1 90 ? 1.225 -4.291 -5.731 1.00 89.44 90 GLY A N 1
ATOM 731 C CA . GLY A 1 90 ? 0.856 -3.703 -7.014 1.00 89.44 90 GLY A CA 1
ATOM 732 C C . GLY A 1 90 ? 1.554 -4.396 -8.174 1.00 89.44 90 GLY A C 1
ATOM 733 O O . GLY A 1 90 ? 2.515 -5.144 -7.993 1.00 89.44 90 GLY A O 1
ATOM 734 N N . ASN A 1 91 ? 1.099 -4.094 -9.382 1.00 90.88 91 ASN A N 1
ATOM 735 C CA . ASN A 1 91 ? 1.775 -4.520 -10.596 1.00 90.88 91 ASN A CA 1
ATOM 736 C C . ASN A 1 91 ? 3.097 -3.755 -10.788 1.00 90.88 91 ASN A C 1
ATOM 738 O O . ASN A 1 91 ? 3.203 -2.593 -10.372 1.00 90.88 91 ASN A O 1
ATOM 742 N N . PRO A 1 92 ? 4.084 -4.348 -11.483 1.00 91.62 92 PRO A N 1
ATOM 743 C CA . PRO A 1 92 ? 5.284 -3.633 -11.896 1.00 91.62 92 PRO A CA 1
ATOM 744 C C . PRO A 1 92 ? 4.928 -2.428 -12.779 1.00 91.62 92 PRO A C 1
ATOM 746 O O . PRO A 1 92 ? 4.166 -2.543 -13.746 1.00 91.62 92 PRO A O 1
ATOM 749 N N . ARG A 1 93 ? 5.475 -1.249 -12.466 1.00 92.00 93 ARG A N 1
ATOM 750 C CA . ARG A 1 93 ? 5.288 -0.019 -13.259 1.00 92.00 93 ARG A CA 1
ATOM 751 C C . ARG A 1 93 ? 6.620 0.673 -13.511 1.00 92.00 93 ARG A C 1
ATOM 753 O O . ARG A 1 93 ? 7.469 0.714 -12.634 1.00 92.00 93 ARG A O 1
ATOM 760 N N . ALA A 1 94 ? 6.750 1.335 -14.658 1.00 87.44 94 ALA A N 1
ATOM 761 C CA . ALA A 1 94 ? 7.951 2.098 -15.024 1.00 87.44 94 ALA A CA 1
ATOM 762 C C . ALA A 1 94 ? 8.242 3.307 -14.110 1.00 87.44 94 ALA A C 1
ATOM 764 O O . ALA A 1 94 ? 9.295 3.925 -14.197 1.00 87.44 94 ALA A O 1
ATOM 765 N N . ASN A 1 95 ? 7.303 3.692 -13.238 1.00 88.12 95 ASN A N 1
ATOM 766 C CA . ASN A 1 95 ? 7.509 4.792 -12.308 1.00 88.12 95 ASN A CA 1
ATOM 767 C C . ASN A 1 95 ? 7.048 4.430 -10.889 1.00 88.12 95 ASN A C 1
ATOM 769 O O . ASN A 1 95 ? 5.985 3.838 -10.685 1.00 88.12 95 ASN A O 1
ATOM 773 N N . LYS A 1 96 ? 7.847 4.841 -9.895 1.00 89.81 96 LYS A N 1
ATOM 774 C CA . LYS A 1 96 ? 7.621 4.536 -8.471 1.00 89.81 96 LYS A CA 1
ATOM 775 C C . LYS A 1 96 ? 6.262 5.035 -7.971 1.00 89.81 96 LYS A C 1
ATOM 777 O O . LYS A 1 96 ? 5.600 4.375 -7.177 1.00 89.81 96 LYS A O 1
ATOM 782 N N . LYS A 1 97 ? 5.814 6.200 -8.453 1.00 89.62 97 LYS A N 1
ATOM 783 C CA . LYS A 1 97 ? 4.541 6.809 -8.034 1.00 89.62 97 LYS A CA 1
ATOM 784 C C . LYS A 1 97 ? 3.329 5.995 -8.498 1.00 89.62 97 LYS A C 1
ATOM 786 O O . LYS A 1 97 ? 2.402 5.810 -7.716 1.00 89.62 97 LYS A O 1
ATOM 791 N N . ALA A 1 98 ? 3.333 5.522 -9.740 1.00 89.94 98 ALA A N 1
ATOM 792 C CA . ALA A 1 98 ? 2.278 4.695 -10.308 1.00 89.94 98 ALA A CA 1
ATOM 793 C C . ALA A 1 98 ? 2.320 3.297 -9.711 1.00 89.94 98 ALA A C 1
ATOM 795 O O . ALA A 1 98 ? 1.258 2.808 -9.364 1.00 89.94 98 ALA A O 1
ATOM 796 N N . ALA A 1 99 ? 3.501 2.702 -9.506 1.00 92.19 99 ALA A N 1
ATOM 797 C CA . ALA A 1 99 ? 3.628 1.420 -8.809 1.00 92.19 99 ALA A CA 1
ATOM 798 C C . ALA A 1 99 ? 2.990 1.484 -7.412 1.00 92.19 99 ALA A C 1
ATOM 800 O O . ALA A 1 99 ? 2.156 0.656 -7.057 1.00 92.19 99 ALA A O 1
ATOM 801 N N . ALA A 1 100 ? 3.313 2.528 -6.641 1.00 91.62 100 ALA A N 1
ATOM 802 C CA . ALA A 1 100 ? 2.719 2.747 -5.326 1.00 91.62 100 ALA A CA 1
ATOM 803 C C . ALA A 1 100 ? 1.205 3.015 -5.392 1.00 91.62 100 ALA A C 1
ATOM 805 O O . ALA A 1 100 ? 0.466 2.595 -4.504 1.00 91.62 100 ALA A O 1
ATOM 806 N N . ASN A 1 101 ? 0.732 3.734 -6.413 1.00 92.75 101 ASN A N 1
ATOM 807 C CA . ASN A 1 101 ? -0.694 3.997 -6.589 1.00 92.75 101 ASN A CA 1
ATOM 808 C C . ASN A 1 101 ? -1.471 2.730 -6.974 1.00 92.75 101 ASN A C 1
ATOM 810 O O . ASN A 1 101 ? -2.547 2.511 -6.436 1.00 92.75 101 ASN A O 1
ATOM 814 N N . ASP A 1 102 ? -0.906 1.905 -7.852 1.00 92.44 102 ASP A N 1
ATOM 815 C CA . ASP A 1 102 ? -1.456 0.616 -8.279 1.00 92.44 102 ASP A CA 1
ATOM 816 C C . ASP A 1 102 ? -1.597 -0.335 -7.084 1.00 92.44 102 ASP A C 1
ATOM 818 O O . ASP A 1 102 ? -2.674 -0.857 -6.817 1.00 92.44 102 ASP A O 1
ATOM 822 N N . ALA A 1 103 ? -0.546 -0.439 -6.265 1.00 93.31 103 ALA A N 1
ATOM 823 C CA . ALA A 1 103 ? -0.570 -1.233 -5.039 1.00 93.31 103 ALA A CA 1
ATOM 824 C C . ALA A 1 103 ? -1.630 -0.746 -4.026 1.00 93.31 103 ALA A C 1
ATOM 826 O O . ALA A 1 103 ? -2.230 -1.546 -3.308 1.00 93.31 103 ALA A O 1
ATOM 827 N N . ALA A 1 104 ? -1.895 0.566 -3.970 1.00 93.56 104 ALA A N 1
ATOM 828 C CA . ALA A 1 104 ? -2.939 1.130 -3.111 1.00 93.56 104 ALA A CA 1
ATOM 829 C C . ALA A 1 104 ? -4.362 0.918 -3.641 1.00 93.56 104 ALA A C 1
ATOM 831 O O . ALA A 1 104 ? -5.301 0.999 -2.852 1.00 93.56 104 ALA A O 1
ATOM 832 N N . GLU A 1 105 ? -4.547 0.683 -4.939 1.00 91.81 105 GLU A N 1
ATOM 833 C CA . GLU A 1 105 ? -5.872 0.566 -5.557 1.00 91.81 105 GLU A CA 1
ATOM 834 C C . GLU A 1 105 ? -6.622 -0.680 -5.071 1.00 91.81 105 GLU A C 1
ATOM 836 O O . GLU A 1 105 ? -7.811 -0.604 -4.763 1.00 91.81 105 GLU A O 1
ATOM 841 N N . GLY A 1 106 ? -5.911 -1.799 -4.908 1.00 88.31 106 GLY A N 1
ATOM 842 C CA . GLY A 1 106 ? -6.483 -3.049 -4.397 1.00 88.31 106 GLY A CA 1
ATOM 843 C C . GLY A 1 106 ? -6.697 -3.078 -2.880 1.00 88.31 106 GLY A C 1
ATOM 844 O O . GLY A 1 106 ? -7.535 -3.833 -2.387 1.00 88.31 106 GLY A O 1
ATOM 845 N N . ALA A 1 107 ? -5.991 -2.238 -2.118 1.00 91.25 107 ALA A N 1
ATOM 846 C CA . ALA A 1 107 ? -5.984 -2.327 -0.658 1.00 91.25 107 ALA A CA 1
ATOM 847 C C . ALA A 1 107 ? -7.369 -2.117 -0.002 1.00 91.25 107 ALA A C 1
ATOM 849 O O . ALA A 1 107 ? -7.735 -2.927 0.852 1.00 91.25 107 ALA A O 1
ATOM 850 N N . PRO A 1 108 ? -8.196 -1.119 -0.389 1.00 89.38 108 PRO A N 1
ATOM 851 C CA . PRO A 1 108 ? -9.548 -0.966 0.158 1.00 89.38 108 PRO A CA 1
ATOM 852 C C . PRO A 1 108 ? -10.442 -2.186 -0.081 1.00 89.38 108 PRO A C 1
ATOM 854 O O . PRO A 1 108 ? -11.243 -2.548 0.782 1.00 89.38 108 PRO A O 1
ATOM 857 N N . TRP A 1 109 ? -10.304 -2.829 -1.243 1.00 89.00 109 TRP A N 1
ATOM 858 C CA . TRP A 1 109 ? -11.068 -4.027 -1.576 1.00 89.00 109 TRP A CA 1
ATOM 859 C C . TRP A 1 109 ? -10.656 -5.199 -0.681 1.00 89.00 109 TRP A C 1
ATOM 861 O O . TRP A 1 109 ? -11.531 -5.845 -0.101 1.00 89.00 109 TRP A O 1
ATOM 871 N N . CYS A 1 110 ? -9.351 -5.413 -0.488 1.00 89.00 110 CYS A N 1
ATOM 872 C CA . CYS A 1 110 ? -8.828 -6.444 0.411 1.00 89.00 110 CYS A CA 1
ATOM 873 C C . CYS A 1 110 ? -9.295 -6.232 1.856 1.00 89.00 110 CYS A C 1
ATOM 875 O O . CYS A 1 110 ? -9.779 -7.169 2.484 1.00 89.00 110 CYS A O 1
ATOM 877 N N . LEU A 1 111 ? -9.234 -4.993 2.360 1.00 87.62 111 LEU A N 1
ATOM 878 C CA . LEU A 1 111 ? -9.715 -4.645 3.703 1.00 87.62 111 LEU A CA 1
ATOM 879 C C . LEU A 1 111 ? -11.188 -5.021 3.891 1.00 87.62 111 LEU A C 1
ATOM 881 O O . LEU A 1 111 ? -11.545 -5.641 4.890 1.00 87.62 111 LEU A O 1
ATOM 885 N N . LYS A 1 112 ? -12.032 -4.703 2.904 1.00 87.69 112 LYS A N 1
ATOM 886 C CA . LYS A 1 112 ? -13.457 -5.042 2.943 1.00 87.69 112 LYS A CA 1
ATOM 887 C C . LYS A 1 112 ? -13.690 -6.556 2.973 1.00 87.69 112 LYS A C 1
ATOM 889 O O . LYS A 1 112 ? -14.518 -7.022 3.746 1.00 87.69 112 LYS A O 1
ATOM 894 N N . HIS A 1 113 ? -12.957 -7.323 2.165 1.00 86.50 113 HIS A N 1
ATOM 895 C CA . HIS A 1 113 ? -13.110 -8.785 2.100 1.00 86.50 113 HIS A CA 1
ATOM 896 C C . HIS A 1 113 ? -12.584 -9.498 3.346 1.00 86.50 113 HIS A C 1
ATOM 898 O O . HIS A 1 113 ? -13.071 -10.572 3.683 1.00 86.50 113 HIS A O 1
ATOM 904 N N . MET A 1 114 ? -11.644 -8.881 4.061 1.00 83.75 114 MET A N 1
ATOM 905 C CA . MET A 1 114 ? -11.191 -9.341 5.374 1.00 83.75 114 MET A CA 1
ATOM 906 C C . MET A 1 114 ? -12.162 -8.978 6.511 1.00 83.75 114 MET A C 1
ATOM 908 O O . MET A 1 114 ? -11.906 -9.324 7.657 1.00 83.75 114 MET A O 1
ATOM 912 N N . GLY A 1 115 ? -13.278 -8.300 6.216 1.00 84.88 115 GLY A N 1
ATOM 913 C CA . GLY A 1 115 ? -14.287 -7.917 7.208 1.00 84.88 115 GLY A CA 1
ATOM 914 C C . GLY A 1 115 ? -14.039 -6.563 7.877 1.00 84.88 115 GLY A C 1
ATOM 915 O O . GLY A 1 115 ? -14.796 -6.169 8.764 1.00 84.88 115 GLY A O 1
ATOM 916 N N . TYR A 1 116 ? -13.031 -5.804 7.436 1.00 82.94 116 TYR A N 1
ATOM 917 C CA . TYR A 1 116 ? -12.758 -4.464 7.951 1.00 82.94 116 TYR A CA 1
ATOM 918 C C . TYR A 1 116 ? -13.623 -3.421 7.233 1.00 82.94 116 TYR A C 1
ATOM 920 O O . TYR A 1 116 ? -13.160 -2.648 6.390 1.00 82.94 116 TYR A O 1
ATOM 928 N N . GLU A 1 117 ? -14.916 -3.405 7.554 1.00 74.69 117 GLU A N 1
ATOM 929 C CA . GLU A 1 117 ? -15.852 -2.429 7.002 1.00 74.69 117 GLU A CA 1
ATOM 930 C C . GLU A 1 117 ? -15.841 -1.117 7.798 1.00 74.69 117 GLU A C 1
ATOM 932 O O . GLU A 1 117 ? -16.122 -1.068 8.998 1.00 74.69 117 GLU A O 1
ATOM 937 N N . LEU A 1 118 ? -15.579 -0.003 7.107 1.00 69.25 118 LEU A N 1
ATOM 938 C CA . LEU A 1 118 ? -15.823 1.323 7.664 1.0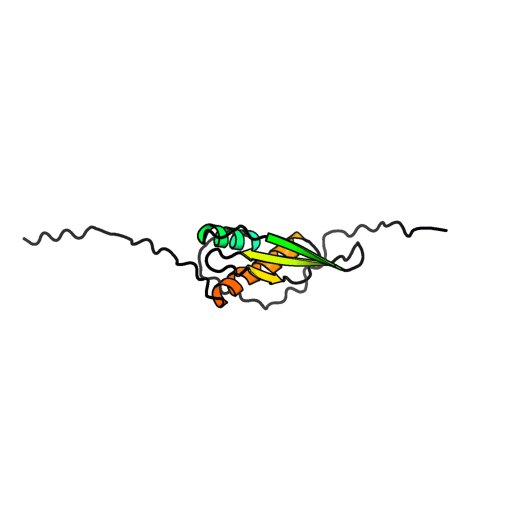0 69.25 118 LEU A CA 1
ATOM 939 C C . LEU A 1 118 ? -17.329 1.520 7.854 1.00 69.25 118 LEU A C 1
ATOM 941 O O . LEU A 1 118 ? -18.062 1.735 6.885 1.00 69.25 118 LEU A O 1
ATOM 945 N N . LYS A 1 119 ? -17.793 1.511 9.107 1.00 63.53 119 LYS A N 1
ATOM 946 C CA . LYS A 1 119 ? -19.165 1.910 9.438 1.00 63.53 119 LYS A CA 1
ATOM 947 C C . LYS A 1 119 ? -19.375 3.353 8.977 1.00 63.53 119 LYS A C 1
ATOM 949 O O . LYS A 1 119 ? -18.847 4.291 9.577 1.00 63.53 119 LYS A O 1
ATOM 954 N N . LYS A 1 120 ? -20.144 3.540 7.901 1.00 58.66 120 LYS A N 1
ATOM 955 C CA . LYS A 1 120 ? -20.598 4.868 7.483 1.00 58.66 120 LYS A CA 1
ATOM 956 C C . LYS A 1 120 ? -21.453 5.421 8.619 1.00 58.66 120 LYS A C 1
ATOM 958 O O . LYS A 1 120 ? -22.485 4.842 8.947 1.00 58.66 120 LYS A O 1
ATOM 963 N N . GLN A 1 121 ? -21.028 6.517 9.241 1.00 53.19 121 GLN A N 1
ATOM 964 C CA . GLN A 1 121 ? -21.903 7.212 10.178 1.00 53.19 121 GLN A CA 1
ATOM 965 C C . GLN A 1 121 ? -23.043 7.836 9.373 1.00 53.19 121 GLN A C 1
ATOM 967 O O . GLN A 1 121 ? -22.854 8.853 8.707 1.00 53.19 121 GLN A O 1
ATOM 972 N N . GLN A 1 122 ? -24.220 7.208 9.396 1.00 48.50 122 GLN A N 1
ATOM 973 C CA . GLN A 1 122 ? -25.444 7.866 8.955 1.00 48.50 122 GLN A CA 1
ATOM 974 C C . GLN A 1 122 ? -25.666 9.066 9.875 1.00 48.50 122 GLN A C 1
ATOM 976 O O . GLN A 1 122 ? -25.970 8.912 11.058 1.00 48.50 122 GLN A O 1
ATOM 981 N N . LYS A 1 123 ? -25.492 10.279 9.342 1.00 48.47 123 LYS A N 1
ATOM 982 C CA . LYS A 1 123 ? -26.024 11.476 9.991 1.00 48.47 123 LYS A CA 1
ATOM 983 C C . LYS A 1 123 ? -27.542 11.333 10.002 1.00 48.47 123 LYS A C 1
ATOM 985 O O . LYS A 1 123 ? -28.179 11.458 8.961 1.00 48.47 123 LYS A O 1
ATOM 990 N N . SER A 1 124 ? -28.099 11.058 11.178 1.00 49.41 124 SER A N 1
ATOM 991 C CA . SER A 1 124 ? -29.528 11.192 11.432 1.00 49.41 124 SER A CA 1
ATOM 992 C C . SER A 1 124 ? -29.933 12.633 11.110 1.00 49.41 124 SER A C 1
ATOM 994 O O . SER A 1 124 ? -29.529 13.567 11.805 1.00 49.41 124 SER A O 1
ATOM 996 N N . GLN A 1 125 ? -30.677 12.828 10.022 1.00 55.28 125 GLN A N 1
ATOM 997 C CA . GLN A 1 125 ? -31.427 14.059 9.794 1.00 55.28 125 GLN A CA 1
ATOM 998 C C . GLN A 1 125 ? -32.577 14.062 10.809 1.00 55.28 125 GLN A C 1
ATOM 1000 O O . GLN A 1 125 ? -33.677 13.590 10.537 1.00 55.28 125 GLN A O 1
ATOM 1005 N N . ASN A 1 126 ? -32.288 14.549 12.017 1.00 51.66 126 ASN A N 1
ATOM 1006 C CA . ASN A 1 126 ? -33.290 14.918 13.009 1.00 51.66 126 ASN A CA 1
ATOM 1007 C C . ASN A 1 126 ? -34.039 16.148 12.479 1.00 51.66 126 ASN A C 1
ATOM 1009 O O . ASN A 1 126 ? -33.637 17.281 12.727 1.00 51.66 126 ASN A O 1
ATOM 1013 N N . ILE A 1 127 ? -35.131 15.935 11.748 1.00 61.47 127 ILE A N 1
ATOM 1014 C CA . ILE A 1 127 ? -36.142 16.976 11.538 1.00 61.47 127 ILE A CA 1
ATOM 1015 C C . ILE A 1 127 ? -37.160 16.855 12.672 1.00 61.47 127 ILE A C 1
ATOM 1017 O O . ILE A 1 127 ? -38.227 16.258 12.546 1.00 61.47 127 ILE A O 1
ATOM 1021 N N . SER A 1 128 ? -36.787 17.407 13.827 1.00 59.66 128 SER A N 1
ATOM 1022 C CA . SER A 1 128 ? -37.727 17.765 14.883 1.00 59.66 128 SER A CA 1
ATOM 1023 C C . SER A 1 128 ? -38.615 18.893 14.358 1.00 59.66 128 SER A C 1
ATOM 1025 O O . SER A 1 128 ? -38.184 20.045 14.311 1.00 59.66 128 SER A O 1
ATOM 1027 N N . GLY A 1 129 ? -39.830 18.590 13.906 1.00 56.56 129 GLY A N 1
ATOM 1028 C CA . GLY A 1 129 ? -40.668 19.658 13.365 1.00 56.56 129 GLY A CA 1
ATOM 1029 C C . GLY A 1 129 ? -41.974 19.235 12.721 1.00 56.56 129 GLY A C 1
ATOM 1030 O O . GLY A 1 129 ? -42.268 19.696 11.629 1.00 56.56 129 GLY A O 1
ATOM 1031 N N . PHE A 1 130 ? -42.787 18.420 13.390 1.00 53.69 130 PHE A N 1
ATOM 1032 C CA . PHE A 1 130 ? -44.223 18.404 13.104 1.00 53.69 130 PHE A CA 1
ATOM 1033 C C . PHE A 1 130 ? -44.987 18.743 14.382 1.00 53.69 130 PHE A C 1
ATOM 1035 O O . PHE A 1 130 ? -45.396 17.880 15.151 1.00 53.69 130 PHE A O 1
ATOM 1042 N N . ASN A 1 131 ? -45.132 20.051 14.608 1.00 50.94 131 ASN A N 1
ATOM 1043 C CA . ASN A 1 131 ? -46.087 20.612 15.554 1.00 50.94 131 ASN A CA 1
ATOM 1044 C C . ASN A 1 131 ? -47.494 20.350 15.008 1.00 50.94 131 ASN A C 1
ATOM 1046 O O . ASN A 1 131 ? -47.928 21.000 14.057 1.00 50.94 131 ASN A O 1
ATOM 1050 N N . ILE A 1 132 ? -48.204 19.395 15.601 1.00 51.94 132 ILE A N 1
ATOM 1051 C CA . ILE A 1 132 ? -49.616 19.150 15.311 1.00 51.94 132 ILE A CA 1
ATOM 1052 C C . ILE A 1 132 ? -50.439 19.847 16.397 1.00 51.94 132 ILE A C 1
ATOM 1054 O O . ILE A 1 132 ? -50.794 19.249 17.406 1.00 51.94 132 ILE A O 1
ATOM 1058 N N . TYR A 1 133 ? -50.747 21.129 16.193 1.00 46.56 133 TYR A N 1
ATOM 1059 C CA . TYR A 1 133 ? -51.905 21.740 16.844 1.00 46.56 133 TYR A CA 1
ATOM 1060 C C . TYR A 1 133 ? -53.133 21.386 16.002 1.00 46.56 133 TYR A C 1
ATOM 1062 O O . TYR A 1 133 ? -53.370 21.987 14.954 1.00 46.56 133 TYR A O 1
ATOM 1070 N N . ARG A 1 134 ? -53.904 20.384 16.434 1.00 53.56 134 ARG A N 1
ATOM 1071 C CA . ARG A 1 134 ? -55.286 20.202 15.973 1.00 53.56 134 ARG A CA 1
ATOM 1072 C C . ARG A 1 134 ? -56.210 20.870 16.993 1.00 53.56 134 ARG A C 1
ATOM 1074 O O . ARG A 1 134 ? -56.111 20.569 18.178 1.00 53.56 134 ARG A O 1
ATOM 1081 N N . LYS A 1 135 ? -57.001 21.823 16.490 1.00 58.88 135 LYS A N 1
ATOM 1082 C CA . LYS A 1 135 ? -58.075 22.548 17.184 1.00 58.88 135 LYS A CA 1
ATOM 1083 C C . LYS A 1 135 ? -59.105 21.612 17.802 1.00 58.88 135 LYS A C 1
ATOM 1085 O O . LYS A 1 135 ? -59.346 20.548 17.189 1.00 58.88 135 LYS A O 1
#

Foldseek 3Di:
DDDDDDDDDDDDDPDDDPPDDDPDDPPPDPDDPDDPDQLLVVLQVVCVLLVWDGKDKDFDDFDDDPQQTWTKIWIWTQRPPDSDIDIFIFDTDSDPVVNRSRSSNCVVVVCVVVVNDRDDPPPPPPPPDDDDPDD

InterPro domains:
  IPR014720 Double-stranded RNA-binding domain [PS50137] (38-113)
  IPR014720 Double-stranded RNA-binding domain [SM00358] (39-115)